Protein AF-A0A397GEI9-F1 (afdb_monomer)

Radius of gyration: 19.61 Å; Cα contacts (8 Å, |Δi|>4): 258; chains: 1; bounding box: 42×66×42 Å

pLDDT: mean 71.8, std 22.44, range [33.19, 98.5]

Mean predicted aligned error: 13.14 Å

Foldseek 3Di:
DDDDDDDDDPPDPDDPFDWDWPDKDAPDDDDPVVVVVVVVVPDFPKDKDKDDPDDQDQPQAADFDFPIWIWIDTNVPDPPDDIDIKTFQARRFQWRRHHPVDQFGDGGPFCDGPRQAAHDDDGIDDRHDPDGGDDDNIDTDGDGDDDPDPDD

Organism: NCBI:txid1348612

Structure (mmCIF, N/CA/C/O backbone):
data_AF-A0A397GEI9-F1
#
_entry.id   AF-A0A397GEI9-F1
#
loop_
_atom_site.group_PDB
_atom_site.id
_atom_site.type_symbol
_atom_site.label_atom_id
_atom_site.label_alt_id
_atom_site.label_comp_id
_atom_site.label_asym_id
_atom_site.label_entity_id
_atom_site.label_seq_id
_atom_site.pdbx_PDB_ins_code
_atom_site.Cartn_x
_atom_site.Cartn_y
_atom_site.Cartn_z
_atom_site.occupancy
_atom_site.B_iso_or_equiv
_atom_site.auth_seq_id
_atom_site.auth_comp_id
_atom_site.auth_asym_id
_atom_site.auth_atom_id
_atom_site.pdbx_PDB_model_num
ATOM 1 N N . MET A 1 1 ? -28.815 -48.629 19.921 1.00 39.56 1 MET A N 1
ATOM 2 C CA 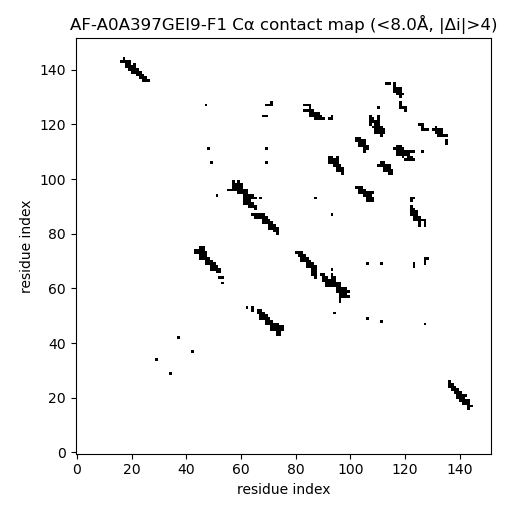. MET A 1 1 ? -27.560 -48.384 19.179 1.00 39.56 1 MET A CA 1
ATOM 3 C C . MET A 1 1 ? -27.541 -46.918 18.806 1.00 39.56 1 MET A C 1
ATOM 5 O O . MET A 1 1 ? -28.383 -46.465 18.041 1.00 39.56 1 MET A O 1
ATOM 9 N N . GLU A 1 2 ? -26.681 -46.178 19.483 1.00 35.25 2 GLU A N 1
ATOM 10 C CA . GLU A 1 2 ? -26.599 -44.721 19.496 1.00 35.25 2 GLU A CA 1
ATOM 11 C C . GLU A 1 2 ? -25.819 -44.255 18.258 1.00 35.25 2 GLU A C 1
ATOM 13 O O . GLU A 1 2 ? -24.716 -44.735 18.003 1.00 35.25 2 GLU A O 1
ATOM 18 N N . LYS A 1 3 ? -26.411 -43.387 17.427 1.00 42.38 3 LYS A N 1
ATOM 19 C CA . LYS A 1 3 ? -25.718 -42.813 16.264 1.00 42.38 3 LYS A CA 1
ATOM 20 C C . LYS A 1 3 ? -24.886 -41.629 16.738 1.00 42.38 3 LYS A C 1
ATOM 22 O O . LYS A 1 3 ? -25.406 -40.530 16.920 1.00 42.38 3 LYS A O 1
ATOM 27 N N . THR A 1 4 ? -23.596 -41.855 16.941 1.00 39.22 4 THR A N 1
ATOM 28 C CA . THR A 1 4 ? -22.658 -40.803 17.331 1.00 39.22 4 THR A CA 1
ATOM 29 C C . THR A 1 4 ? -22.426 -39.841 16.166 1.00 39.22 4 THR A C 1
ATOM 31 O O . THR A 1 4 ? -22.006 -40.224 15.076 1.00 39.22 4 THR A O 1
ATOM 34 N N . ARG A 1 5 ? -22.723 -38.567 16.418 1.00 42.38 5 ARG A N 1
ATOM 35 C CA . ARG A 1 5 ? -22.488 -37.403 15.559 1.00 42.38 5 ARG A CA 1
ATOM 36 C C . ARG A 1 5 ? -20.979 -37.199 15.360 1.00 42.38 5 ARG A C 1
ATOM 38 O O . ARG A 1 5 ? -20.286 -36.853 16.313 1.00 42.38 5 ARG A O 1
ATOM 45 N N . GLN A 1 6 ? -20.475 -37.372 14.138 1.00 37.25 6 GLN A N 1
ATOM 46 C CA . GLN A 1 6 ? -19.114 -36.960 13.775 1.00 37.25 6 GLN A CA 1
ATOM 47 C C . GLN A 1 6 ? -19.034 -35.425 13.785 1.00 37.25 6 GLN A C 1
ATOM 49 O O . GLN A 1 6 ? -19.731 -34.751 13.028 1.00 37.25 6 GLN A O 1
ATOM 54 N N . LYS A 1 7 ? -18.209 -34.867 14.675 1.00 40.84 7 LYS A N 1
ATOM 55 C CA . LYS A 1 7 ? -17.761 -33.471 14.607 1.00 40.84 7 LYS A CA 1
ATOM 56 C C . LYS A 1 7 ? -16.565 -33.423 13.658 1.00 40.84 7 LYS A C 1
ATOM 58 O O . LYS A 1 7 ? -15.561 -34.071 13.925 1.00 40.84 7 LYS A O 1
ATOM 63 N N . SER A 1 8 ? -16.677 -32.675 12.565 1.00 39.88 8 SER A N 1
ATOM 64 C CA . SER A 1 8 ? -15.537 -32.345 11.712 1.00 39.88 8 SER A CA 1
ATOM 65 C C . SER A 1 8 ? -14.710 -31.253 12.389 1.00 39.88 8 SER A C 1
ATOM 67 O O . SER A 1 8 ? -15.156 -30.111 12.522 1.00 39.88 8 SER A O 1
ATOM 69 N N . GLU A 1 9 ? -13.516 -31.608 12.844 1.00 45.03 9 GLU A N 1
ATOM 70 C CA . GLU A 1 9 ? -12.514 -30.658 13.313 1.00 45.03 9 GLU A CA 1
ATOM 71 C C . GLU A 1 9 ? -11.897 -29.967 12.091 1.00 45.03 9 GLU A C 1
ATOM 73 O O . GLU A 1 9 ? -11.190 -30.584 11.295 1.00 45.03 9 GLU A O 1
ATOM 78 N N . HIS A 1 10 ? -12.196 -28.681 11.903 1.00 46.25 10 HIS A N 1
ATOM 79 C CA . HIS A 1 10 ? -11.466 -27.852 10.950 1.00 46.25 10 HIS A CA 1
ATOM 80 C C . HIS A 1 10 ? -10.080 -27.578 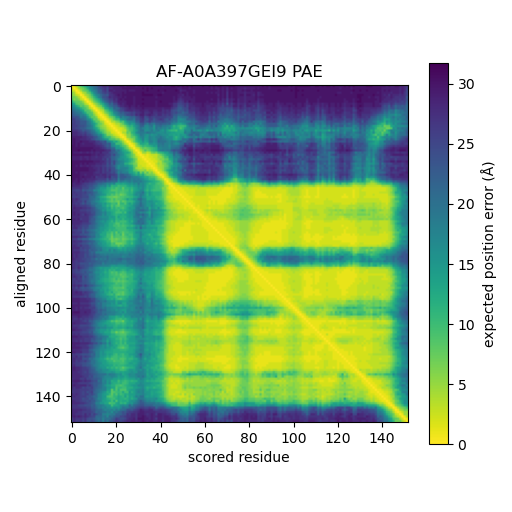11.536 1.00 46.25 10 HIS A C 1
ATOM 82 O O . HIS A 1 10 ? -9.929 -26.736 12.421 1.00 46.25 10 HIS A O 1
ATOM 88 N N . ALA A 1 11 ? -9.070 -28.309 11.065 1.00 38.44 11 ALA A N 1
ATOM 89 C CA . ALA A 1 11 ? -7.681 -28.026 11.388 1.00 38.44 11 ALA A CA 1
ATOM 90 C C . ALA A 1 11 ? -7.327 -26.621 10.873 1.00 38.44 11 ALA A C 1
ATOM 92 O O . ALA A 1 11 ? -7.246 -26.386 9.667 1.00 38.44 11 ALA A O 1
ATOM 93 N N . ALA A 1 12 ? -7.144 -25.672 11.791 1.00 39.25 12 ALA A N 1
ATOM 94 C CA . ALA A 1 12 ? -6.546 -24.389 11.468 1.00 39.25 12 ALA A CA 1
ATOM 95 C C . ALA A 1 12 ? -5.105 -24.650 11.009 1.00 39.25 12 ALA A C 1
ATOM 97 O O . ALA A 1 12 ? -4.257 -25.071 11.796 1.00 39.25 12 ALA A O 1
ATOM 98 N N . LEU A 1 13 ? -4.841 -24.437 9.720 1.00 33.22 13 LEU A N 1
ATOM 99 C CA . LEU A 1 13 ? -3.498 -24.446 9.148 1.00 33.22 13 LEU A CA 1
ATOM 100 C C . LEU A 1 13 ? -2.708 -23.270 9.736 1.00 33.22 13 LEU A C 1
ATOM 102 O O . LEU A 1 13 ? -2.735 -22.153 9.222 1.00 33.22 13 LEU A O 1
ATOM 106 N N . VAL A 1 14 ? -2.027 -23.518 10.853 1.00 34.34 14 VAL A N 1
ATOM 107 C CA . VAL A 1 14 ? -1.083 -22.573 11.449 1.00 34.34 14 VAL A CA 1
ATOM 108 C C . VAL A 1 14 ? 0.244 -22.732 10.718 1.00 34.34 14 VAL A C 1
ATOM 110 O O . VAL A 1 14 ? 1.072 -23.570 11.066 1.00 34.34 14 VAL A O 1
ATOM 113 N N . PHE A 1 15 ? 0.444 -21.935 9.670 1.00 40.12 15 PHE A N 1
ATOM 114 C CA . PHE A 1 15 ? 1.767 -21.780 9.077 1.00 40.12 15 PHE A CA 1
ATOM 115 C C . PHE A 1 15 ? 2.645 -20.964 10.037 1.00 40.12 15 PHE A C 1
ATOM 117 O O . PHE A 1 15 ? 2.221 -19.883 10.458 1.00 40.12 15 PHE A O 1
ATOM 124 N N . PRO A 1 16 ? 3.861 -21.424 10.385 1.00 33.19 16 PRO A N 1
ATOM 125 C CA . PRO A 1 16 ? 4.810 -20.611 11.131 1.00 33.19 16 PRO A CA 1
ATOM 126 C C . PRO A 1 16 ? 5.308 -19.486 10.218 1.00 33.19 16 PRO A C 1
ATOM 128 O O . PRO A 1 16 ? 6.287 -19.622 9.490 1.00 33.19 16 PRO A O 1
ATOM 131 N N . ILE A 1 17 ? 4.583 -18.369 10.213 1.00 40.88 17 ILE A N 1
ATOM 132 C CA . ILE A 1 17 ? 5.009 -17.144 9.546 1.00 40.88 17 ILE A CA 1
ATOM 133 C C . ILE A 1 17 ? 6.077 -16.506 10.433 1.00 40.88 17 ILE A C 1
ATOM 135 O O . ILE A 1 17 ? 5.777 -15.951 11.492 1.00 40.88 17 ILE A O 1
ATOM 139 N N . GLU A 1 18 ? 7.335 -16.580 10.007 1.00 34.91 18 GLU A N 1
ATOM 140 C CA . GLU A 1 18 ? 8.413 -15.865 10.679 1.00 34.91 18 GLU A CA 1
ATOM 141 C C . GLU A 1 18 ? 8.346 -14.376 10.317 1.00 34.91 18 GLU A C 1
ATOM 143 O O . GLU A 1 18 ? 8.613 -13.947 9.192 1.00 34.91 18 GLU A O 1
ATOM 148 N N . PHE A 1 19 ? 7.955 -13.559 11.290 1.00 39.75 19 PHE A N 1
ATOM 149 C CA . PHE A 1 19 ? 7.862 -12.116 11.132 1.00 39.75 19 PHE A CA 1
ATOM 150 C C . PHE A 1 19 ? 9.207 -11.452 11.439 1.00 39.75 19 PHE A C 1
ATOM 152 O O . PHE A 1 19 ? 9.491 -11.124 12.592 1.00 39.75 19 PHE A O 1
ATOM 159 N N . LYS A 1 20 ? 10.016 -11.160 10.416 1.00 36.81 20 LYS A N 1
ATOM 160 C CA . LYS A 1 20 ? 11.197 -10.304 10.601 1.00 36.81 20 LYS A CA 1
ATOM 161 C C . LYS A 1 20 ? 10.772 -8.837 10.690 1.00 36.81 20 LYS A C 1
ATOM 163 O O . LYS A 1 20 ? 10.338 -8.257 9.698 1.00 36.81 20 LYS A O 1
ATOM 168 N N . LEU A 1 21 ? 10.903 -8.238 11.876 1.00 39.53 21 LEU A N 1
ATOM 169 C CA . LEU A 1 21 ? 10.750 -6.795 12.079 1.00 39.53 21 LEU A CA 1
ATOM 170 C C . LEU A 1 21 ? 11.904 -6.069 11.375 1.00 39.53 21 LEU A C 1
ATOM 172 O O . LEU A 1 21 ? 13.055 -6.236 11.766 1.00 39.53 21 LEU A O 1
ATOM 176 N N . ILE A 1 22 ? 11.599 -5.276 10.347 1.00 39.56 22 ILE A N 1
ATOM 177 C CA . ILE A 1 22 ? 12.625 -4.522 9.602 1.00 39.56 22 ILE A CA 1
ATOM 178 C C . ILE A 1 22 ? 12.841 -3.120 10.194 1.00 39.56 22 ILE A C 1
ATOM 180 O O . ILE A 1 22 ? 13.954 -2.604 10.152 1.00 39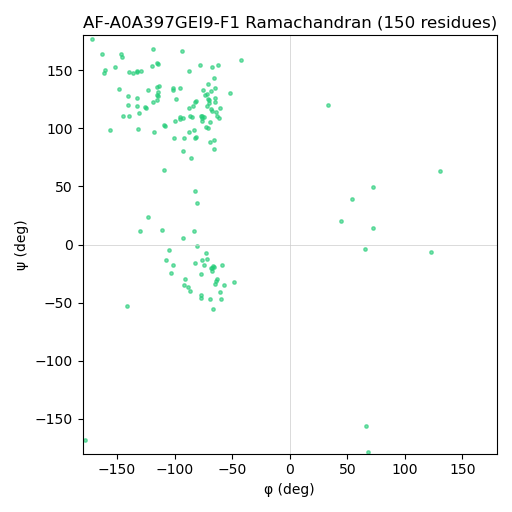.56 22 ILE A O 1
ATOM 184 N N . SER A 1 23 ? 11.815 -2.512 10.795 1.00 37.94 23 SER A N 1
ATOM 185 C CA . SER A 1 23 ? 11.923 -1.212 11.465 1.00 37.94 23 SER A CA 1
ATOM 186 C C . SER A 1 23 ? 10.771 -0.983 12.447 1.00 37.94 23 SER A C 1
ATOM 188 O O . SER A 1 23 ? 9.669 -1.501 12.259 1.00 37.94 23 SER A O 1
ATOM 190 N N . ARG A 1 24 ? 11.040 -0.206 13.505 1.00 43.88 24 ARG A N 1
ATOM 191 C CA . ARG A 1 24 ? 10.051 0.352 14.436 1.00 43.88 24 ARG A CA 1
ATOM 192 C C . ARG A 1 24 ? 10.355 1.840 14.574 1.00 43.88 24 ARG A C 1
ATOM 194 O O . ARG A 1 24 ? 11.405 2.190 15.095 1.00 43.88 24 ARG A O 1
ATOM 201 N N . GLY A 1 25 ? 9.464 2.705 14.103 1.00 45.56 25 GLY A N 1
ATOM 202 C CA . GLY A 1 25 ? 9.559 4.138 14.381 1.00 45.56 25 GLY A CA 1
ATOM 203 C C . GLY A 1 25 ? 8.688 4.492 15.580 1.00 45.56 25 GLY A C 1
ATOM 204 O O . GLY A 1 25 ? 7.471 4.472 15.427 1.00 45.56 25 GLY A O 1
ATOM 205 N N . SER A 1 26 ? 9.273 4.806 16.742 1.00 51.38 26 SER A N 1
ATOM 206 C CA . SER A 1 26 ? 8.616 5.682 17.723 1.00 51.38 26 SER A CA 1
ATOM 207 C C . SER A 1 26 ? 9.140 7.095 17.477 1.00 51.38 26 SER A C 1
ATOM 209 O O . SER A 1 26 ? 10.318 7.389 17.666 1.00 51.38 26 SER A O 1
ATOM 211 N N . ARG A 1 27 ? 8.286 7.978 16.952 1.00 46.88 27 ARG A N 1
ATOM 212 C CA . ARG A 1 27 ? 8.576 9.418 16.904 1.00 46.88 27 ARG A CA 1
ATOM 213 C C . ARG A 1 27 ? 8.139 10.006 18.239 1.00 46.88 27 ARG A C 1
ATOM 215 O O . ARG A 1 27 ? 7.068 10.601 18.329 1.00 46.88 27 ARG A O 1
ATOM 222 N N . ASP A 1 28 ? 8.910 9.768 19.290 1.00 40.12 28 ASP A N 1
ATOM 223 C CA . ASP A 1 28 ? 8.582 10.320 20.598 1.00 40.12 28 ASP A CA 1
ATOM 224 C C . ASP A 1 28 ? 8.677 11.848 20.600 1.00 40.12 28 ASP A C 1
ATOM 226 O O . ASP A 1 28 ? 9.566 12.447 19.993 1.00 40.12 28 ASP A O 1
ATOM 230 N N . GLY A 1 29 ? 7.755 12.464 21.341 1.00 50.81 29 GLY A N 1
ATOM 231 C CA . GLY A 1 29 ? 7.941 13.806 21.878 1.00 50.81 29 GLY A CA 1
ATOM 232 C C . GLY A 1 29 ? 6.787 14.765 21.638 1.00 50.81 29 GLY A C 1
ATOM 233 O O . GLY A 1 29 ? 7.001 15.786 20.995 1.00 50.81 29 GLY A O 1
ATOM 234 N N . LYS A 1 30 ? 5.584 14.504 22.172 1.00 48.31 30 LYS A N 1
ATOM 235 C CA . LYS A 1 30 ? 4.560 15.552 22.352 1.00 48.31 30 LYS A CA 1
ATOM 236 C C . LYS A 1 30 ? 3.850 15.337 23.691 1.00 48.31 30 LYS A C 1
ATOM 238 O O . LYS A 1 30 ? 3.327 14.263 23.953 1.00 48.31 30 LYS A O 1
ATOM 243 N N . THR A 1 31 ? 3.946 16.351 24.548 1.00 55.94 31 THR A N 1
ATOM 244 C CA . THR A 1 31 ? 3.507 16.428 25.952 1.00 55.94 31 THR A CA 1
ATOM 245 C C . THR A 1 31 ? 2.128 15.818 26.227 1.00 55.94 31 THR A C 1
ATOM 247 O O . THR A 1 31 ? 1.279 15.742 25.343 1.00 55.94 31 THR A O 1
ATOM 250 N N . GLN A 1 32 ? 1.865 15.462 27.492 1.00 48.88 32 GLN A N 1
ATOM 251 C CA . GLN A 1 32 ? 0.574 14.932 27.967 1.00 48.88 32 GLN A CA 1
ATOM 252 C C . GLN A 1 32 ? -0.632 15.776 27.504 1.00 48.88 32 GLN A C 1
ATOM 254 O O . GLN A 1 32 ? -1.694 15.228 27.219 1.00 48.88 32 GLN A O 1
ATOM 259 N N . GLN A 1 33 ? -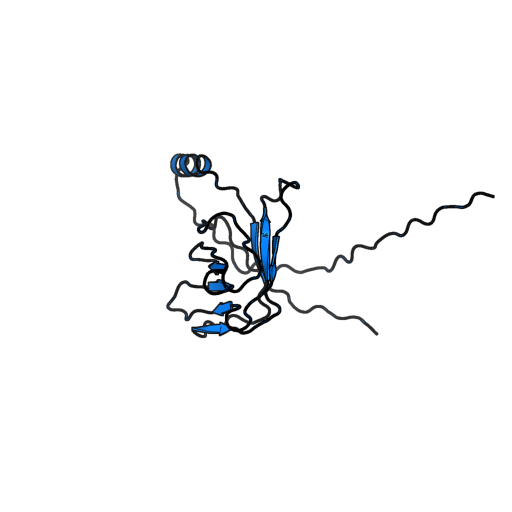0.446 17.093 27.353 1.00 47.72 33 GLN A N 1
ATOM 260 C CA . GLN A 1 33 ? -1.444 18.013 26.807 1.00 47.72 33 GLN A CA 1
ATOM 261 C C . GLN A 1 33 ? -1.697 17.792 25.305 1.00 47.72 33 GLN A C 1
ATOM 263 O O . GLN A 1 33 ? -2.835 17.629 24.892 1.00 47.72 33 GLN A O 1
ATOM 268 N N . ALA A 1 34 ? -0.646 17.666 24.491 1.00 50.88 34 ALA A N 1
ATOM 269 C CA . ALA A 1 34 ? -0.768 17.384 23.059 1.00 50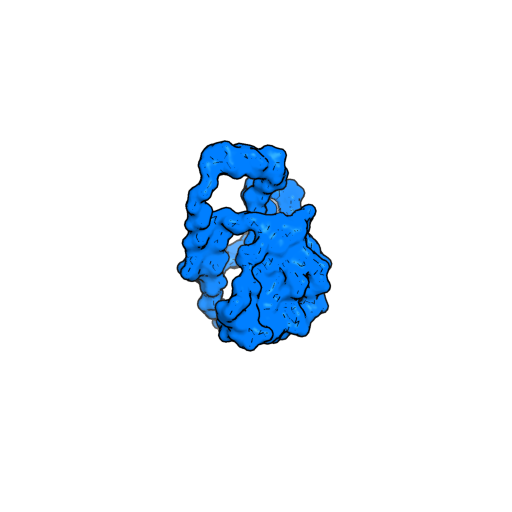.88 34 ALA A CA 1
ATOM 270 C C . ALA A 1 34 ? -1.291 15.967 22.754 1.00 50.88 34 ALA A C 1
ATOM 272 O O . ALA A 1 34 ? -1.759 15.715 21.640 1.00 50.88 34 ALA A O 1
ATOM 273 N N . PHE A 1 35 ? -1.177 15.046 23.716 1.00 47.78 35 PHE A N 1
ATOM 274 C CA . PHE A 1 35 ? -1.804 13.726 23.681 1.00 47.78 35 PHE A CA 1
ATOM 275 C C . PHE A 1 35 ? -3.301 13.816 24.025 1.00 47.78 35 PHE A C 1
ATOM 277 O O . PHE A 1 35 ? -4.122 13.297 23.273 1.00 47.78 35 PHE A O 1
ATOM 284 N N . LYS A 1 36 ? -3.675 14.555 25.084 1.00 48.78 36 LYS A N 1
ATOM 285 C CA . LYS A 1 36 ? -5.082 14.823 25.447 1.00 48.78 36 LYS A CA 1
ATOM 286 C C . LYS A 1 36 ? -5.854 15.550 24.341 1.00 48.78 36 LYS A C 1
ATOM 288 O O . LYS A 1 36 ? -6.901 15.066 23.930 1.00 48.78 36 LYS A O 1
ATOM 293 N N . ASP A 1 37 ? -5.284 16.609 23.770 1.00 47.34 37 ASP A N 1
ATOM 294 C CA . ASP A 1 37 ? -5.938 17.403 22.718 1.00 47.34 37 ASP A CA 1
ATOM 295 C C . ASP A 1 37 ? -6.130 16.615 21.398 1.00 47.34 37 ASP A C 1
ATOM 297 O O . ASP A 1 37 ? -6.934 16.998 20.545 1.00 47.34 37 ASP A O 1
ATOM 301 N N . ARG A 1 38 ? -5.395 15.504 21.203 1.00 47.47 38 ARG A N 1
ATOM 302 C CA . ARG A 1 38 ? -5.596 14.561 20.083 1.00 47.47 38 ARG A CA 1
ATOM 303 C C . ARG A 1 38 ? -6.615 13.476 20.395 1.00 47.47 38 ARG A C 1
ATOM 305 O O . ARG A 1 38 ? -7.361 13.102 19.497 1.00 47.47 38 ARG A O 1
ATOM 312 N N . CYS A 1 39 ? -6.659 12.992 21.635 1.00 41.94 39 CYS A N 1
ATOM 313 C CA . CYS A 1 39 ? -7.671 12.034 22.079 1.00 41.94 39 CYS A CA 1
ATOM 314 C C . CYS A 1 39 ? -9.086 12.633 22.039 1.00 41.94 39 CYS A C 1
ATOM 316 O O . CYS A 1 39 ? -10.028 11.920 21.704 1.00 41.94 39 CYS A O 1
ATOM 318 N N . ASP A 1 40 ? -9.226 13.943 22.264 1.00 38.81 40 ASP A N 1
ATOM 319 C CA . ASP A 1 40 ? -10.512 14.649 22.144 1.00 38.81 40 ASP A CA 1
ATOM 320 C C . ASP A 1 40 ? -10.985 14.806 20.681 1.00 38.81 40 ASP A C 1
ATOM 322 O O . ASP A 1 40 ? -12.151 15.107 20.423 1.00 38.81 40 ASP A O 1
ATOM 326 N N . LYS A 1 41 ? -10.112 14.539 19.697 1.00 42.75 41 LYS A N 1
ATOM 327 C CA . LYS A 1 41 ? -10.443 14.509 18.264 1.00 42.75 41 LYS A CA 1
ATOM 328 C C . LYS A 1 41 ? -10.419 13.087 17.702 1.00 42.75 41 LYS A C 1
ATOM 330 O O . LYS A 1 41 ? -9.608 12.804 16.834 1.00 42.75 41 LYS A O 1
ATOM 335 N N . GLN A 1 42 ? -11.306 12.209 18.181 1.00 44.97 42 GLN A N 1
ATOM 336 C CA . GLN A 1 42 ? -11.794 10.984 17.497 1.00 44.97 42 GLN A CA 1
ATOM 337 C C . GLN A 1 42 ? -10.759 10.069 16.793 1.00 44.97 42 GLN A C 1
ATOM 339 O O . GLN A 1 42 ? -11.115 9.270 15.929 1.00 44.97 42 GLN A O 1
ATOM 344 N N . GLY A 1 43 ? -9.476 10.142 17.141 1.00 51.97 43 GLY A N 1
ATOM 345 C CA . GLY A 1 43 ? -8.440 9.319 16.536 1.00 51.97 43 GLY A CA 1
ATOM 346 C C . GLY A 1 43 ? -8.432 7.944 17.184 1.00 51.97 43 GLY A C 1
ATOM 347 O O . GLY A 1 43 ? -7.772 7.750 18.200 1.00 51.97 43 GLY A O 1
ATOM 348 N N . THR A 1 44 ? -9.165 6.984 16.627 1.00 62.34 44 THR A N 1
ATOM 349 C CA . THR A 1 44 ? -9.055 5.583 17.046 1.00 62.34 44 THR A CA 1
ATOM 350 C C . THR A 1 44 ? -7.697 5.026 16.625 1.00 62.34 44 THR A C 1
ATOM 352 O O . THR A 1 44 ? -7.303 5.177 15.469 1.00 62.34 44 THR A O 1
ATOM 355 N N . GLU A 1 45 ? -6.989 4.361 17.540 1.00 73.00 45 GLU A N 1
ATOM 356 C CA . GLU A 1 45 ? -5.737 3.641 17.259 1.00 73.00 45 GLU A CA 1
ATOM 357 C C . GLU A 1 45 ? -6.010 2.448 16.327 1.00 73.00 45 GLU A C 1
ATOM 359 O O . GLU A 1 45 ? -6.210 1.324 16.778 1.00 73.00 45 GLU A O 1
ATOM 364 N N . GLN A 1 46 ? -6.089 2.709 15.024 1.00 79.19 46 GLN A N 1
ATOM 365 C CA . GLN A 1 46 ? -6.483 1.741 14.007 1.00 79.19 46 GLN A CA 1
ATOM 366 C C . GLN A 1 46 ? -5.260 1.075 13.374 1.00 79.19 46 GLN A C 1
ATOM 368 O O . GLN A 1 46 ? -4.297 1.741 12.989 1.00 79.19 46 GLN A O 1
ATOM 373 N N . LEU A 1 47 ? -5.310 -0.248 13.227 1.00 86.19 47 LEU A N 1
ATOM 374 C CA . LEU A 1 47 ? -4.300 -0.998 12.493 1.00 86.19 47 LEU A CA 1
ATOM 375 C C . LEU A 1 47 ? -4.641 -0.992 11.002 1.00 86.19 47 LEU A C 1
ATOM 377 O O . LEU A 1 47 ? -5.582 -1.657 10.568 1.00 86.19 47 LEU A O 1
ATOM 381 N N . ILE A 1 48 ? -3.840 -0.266 10.230 1.00 89.81 48 ILE A N 1
ATOM 382 C CA . ILE A 1 48 ? -3.912 -0.207 8.768 1.00 89.81 48 ILE A CA 1
ATOM 383 C C . ILE A 1 48 ? -2.605 -0.692 8.149 1.00 89.81 48 ILE A C 1
ATOM 385 O O . ILE A 1 48 ? -1.538 -0.595 8.761 1.00 89.81 48 ILE A O 1
ATOM 389 N N . GLY A 1 49 ? -2.671 -1.205 6.927 1.00 91.69 49 GLY A N 1
ATOM 390 C CA . GLY A 1 49 ? -1.478 -1.646 6.217 1.00 91.69 49 GLY A CA 1
ATOM 391 C C . GLY A 1 49 ? -1.766 -2.143 4.812 1.00 91.69 49 GLY A C 1
ATOM 392 O O . GLY A 1 49 ? -2.862 -1.974 4.284 1.00 91.69 49 GLY A O 1
ATOM 393 N N . GLY A 1 50 ? -0.764 -2.777 4.213 1.00 93.38 50 GLY A N 1
ATOM 394 C CA . GLY A 1 50 ? -0.902 -3.405 2.910 1.00 93.38 50 GLY A CA 1
ATOM 395 C C . GLY A 1 50 ? 0.209 -4.401 2.617 1.00 93.38 50 GLY A C 1
ATOM 396 O O . GLY A 1 50 ? 1.249 -4.425 3.279 1.00 93.38 50 GLY A O 1
ATOM 397 N N . TYR A 1 51 ? -0.034 -5.235 1.616 1.00 94.56 51 TYR A N 1
ATOM 398 C CA . TYR A 1 51 ? 0.889 -6.238 1.110 1.00 94.56 51 TYR A CA 1
ATOM 399 C C . TYR A 1 51 ? 1.286 -5.897 -0.321 1.00 94.56 51 TYR A C 1
ATOM 401 O O . TYR A 1 51 ? 0.425 -5.696 -1.174 1.00 94.56 51 TYR A O 1
ATOM 409 N N . ASN A 1 52 ? 2.588 -5.874 -0.595 1.00 92.56 52 ASN A N 1
ATOM 410 C CA . ASN A 1 52 ? 3.133 -5.741 -1.941 1.00 92.56 52 ASN A CA 1
ATOM 411 C C . ASN A 1 52 ? 3.970 -6.993 -2.272 1.00 92.56 52 ASN A C 1
ATOM 413 O O . ASN A 1 52 ? 4.931 -7.262 -1.546 1.00 92.56 52 ASN A O 1
ATOM 417 N N . PRO A 1 53 ? 3.659 -7.742 -3.348 1.00 92.88 53 PRO A N 1
ATOM 418 C CA . PRO A 1 53 ? 4.474 -8.880 -3.785 1.00 92.88 53 PRO A CA 1
ATOM 419 C C . PRO A 1 53 ? 5.781 -8.460 -4.478 1.00 92.88 53 PRO A C 1
ATOM 421 O O . PRO A 1 53 ? 6.684 -9.280 -4.644 1.00 92.88 53 PRO A O 1
ATOM 424 N N . LYS A 1 54 ? 5.891 -7.205 -4.929 1.00 90.69 54 LYS A N 1
ATOM 425 C CA . LYS A 1 54 ? 7.072 -6.685 -5.622 1.00 90.69 54 LYS A CA 1
ATOM 426 C C . LYS A 1 54 ? 8.098 -6.153 -4.623 1.00 90.69 54 LYS A C 1
ATOM 428 O O . LYS A 1 54 ? 7.764 -5.648 -3.553 1.00 90.69 54 LYS A O 1
ATOM 433 N N . GLN A 1 55 ? 9.370 -6.242 -4.997 1.00 88.94 55 GLN A N 1
ATOM 434 C CA . GLN A 1 55 ? 10.437 -5.578 -4.261 1.00 88.94 55 GLN A CA 1
ATOM 435 C C . GLN A 1 55 ? 10.383 -4.072 -4.530 1.00 88.94 55 GLN A C 1
ATOM 437 O O . GLN A 1 55 ? 10.397 -3.653 -5.683 1.00 88.94 55 GLN A O 1
ATOM 442 N N . TRP A 1 56 ? 10.374 -3.281 -3.461 1.00 86.88 56 TRP A N 1
ATOM 443 C CA . TRP A 1 56 ? 10.600 -1.839 -3.518 1.00 86.88 56 TRP A CA 1
ATOM 444 C C . TRP A 1 56 ? 12.071 -1.588 -3.849 1.00 86.88 56 TRP A C 1
ATOM 446 O O . TRP A 1 56 ? 12.951 -2.129 -3.168 1.00 86.88 56 TRP A O 1
ATOM 456 N N . ASN A 1 57 ? 12.344 -0.824 -4.904 1.00 86.19 57 ASN A N 1
ATOM 457 C CA . ASN A 1 57 ? 13.706 -0.517 -5.345 1.00 86.19 57 ASN A CA 1
ATOM 458 C C . ASN A 1 57 ? 13.930 0.985 -5.578 1.00 86.19 57 ASN A C 1
ATOM 460 O O . ASN A 1 57 ? 14.969 1.357 -6.121 1.00 86.19 57 ASN A O 1
ATOM 464 N N . SER A 1 58 ? 12.989 1.827 -5.136 1.00 87.06 58 SER A N 1
ATOM 465 C CA . SER A 1 58 ? 13.038 3.281 -5.271 1.00 87.06 58 SER A CA 1
ATOM 466 C C . SER A 1 58 ? 13.244 3.731 -6.718 1.00 87.06 58 SER A C 1
ATOM 468 O O . SER A 1 58 ? 13.987 4.674 -6.996 1.00 87.06 58 SER A O 1
ATOM 470 N N . SER A 1 59 ? 12.592 3.039 -7.652 1.00 88.25 59 SER A N 1
ATOM 471 C CA . SER A 1 59 ? 12.693 3.302 -9.091 1.00 88.25 59 SER A CA 1
ATOM 472 C C . SER A 1 59 ? 12.127 4.659 -9.514 1.00 88.25 59 SER A C 1
ATOM 474 O O . SER A 1 59 ? 12.429 5.139 -10.607 1.00 88.25 59 SER A O 1
ATOM 476 N N . GLY A 1 60 ? 11.283 5.281 -8.686 1.00 88.81 60 GLY A N 1
ATOM 477 C CA . GLY A 1 60 ? 10.502 6.453 -9.075 1.00 88.81 60 GLY A CA 1
ATOM 478 C C . GLY A 1 60 ? 9.363 6.121 -10.037 1.00 88.81 60 GLY A C 1
ATOM 479 O O . GLY A 1 60 ? 8.823 7.034 -10.658 1.00 88.81 60 GLY A O 1
ATOM 480 N N . GLN A 1 61 ? 9.018 4.840 -10.186 1.00 90.69 61 GLN A N 1
ATOM 481 C CA . GLN A 1 61 ? 7.994 4.348 -11.103 1.00 90.69 61 GLN A CA 1
ATOM 482 C C . GLN A 1 61 ? 6.857 3.655 -10.346 1.00 90.69 61 GLN A C 1
ATOM 484 O O . GLN A 1 61 ? 6.947 3.349 -9.155 1.00 90.69 61 GLN A O 1
ATOM 489 N N . TRP A 1 62 ? 5.770 3.386 -11.064 1.00 94.19 62 TRP A N 1
ATOM 490 C CA . TRP A 1 62 ? 4.716 2.508 -10.576 1.00 94.19 62 TRP A CA 1
ATOM 491 C C . TRP A 1 62 ? 5.165 1.049 -10.649 1.00 94.19 62 TRP A C 1
ATOM 493 O O . TRP A 1 62 ? 5.671 0.604 -11.681 1.00 94.19 62 TRP A O 1
ATOM 503 N N . LEU A 1 63 ? 4.953 0.280 -9.576 1.00 95.31 63 LEU A N 1
ATOM 504 C CA . LEU A 1 63 ? 5.126 -1.173 -9.636 1.00 95.31 63 LEU A CA 1
ATOM 505 C C . LEU A 1 63 ? 3.783 -1.819 -9.969 1.00 95.31 63 LEU A C 1
ATOM 507 O O . LEU A 1 63 ? 2.878 -1.870 -9.133 1.00 95.31 63 LEU A O 1
ATOM 511 N N . VAL A 1 64 ? 3.681 -2.337 -11.193 1.00 97.12 64 VAL A N 1
ATOM 512 C CA . VAL A 1 64 ? 2.468 -2.986 -11.698 1.00 97.12 64 VAL A CA 1
ATOM 513 C C . VAL A 1 64 ? 2.249 -4.327 -11.000 1.00 97.12 64 VAL A C 1
ATOM 515 O O . VAL A 1 64 ? 3.121 -5.207 -11.007 1.00 9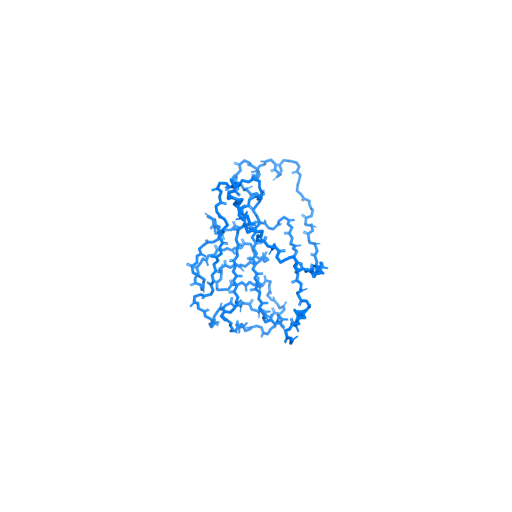7.12 64 VAL A O 1
ATOM 518 N N . THR A 1 65 ? 1.076 -4.502 -10.391 1.00 97.19 65 THR A N 1
ATOM 519 C CA . THR A 1 65 ? 0.687 -5.762 -9.746 1.00 97.19 65 THR A CA 1
ATOM 520 C C . THR A 1 65 ? -0.822 -5.854 -9.528 1.00 97.19 65 THR A C 1
ATOM 522 O O . THR A 1 65 ? -1.479 -4.850 -9.280 1.00 97.19 65 THR A O 1
ATOM 525 N N . LYS A 1 66 ? -1.372 -7.072 -9.589 1.00 97.81 66 LYS A N 1
ATOM 526 C CA . LYS A 1 66 ? -2.764 -7.382 -9.209 1.00 97.81 66 LYS A CA 1
ATOM 527 C C . LYS A 1 66 ? -2.872 -8.015 -7.823 1.00 97.81 66 LYS A C 1
ATOM 529 O O . LYS A 1 66 ? -3.942 -8.004 -7.227 1.00 97.81 66 LYS A O 1
ATOM 534 N N . ASP A 1 67 ? -1.763 -8.536 -7.301 1.00 96.94 67 ASP A N 1
ATOM 535 C CA . ASP A 1 67 ? -1.761 -9.343 -6.075 1.00 96.94 67 ASP A CA 1
ATOM 536 C C . ASP A 1 67 ? -1.496 -8.504 -4.817 1.00 96.94 67 ASP A C 1
ATOM 538 O O . ASP A 1 67 ? -1.337 -9.041 -3.721 1.00 96.94 67 ASP A O 1
ATOM 542 N N . SER A 1 68 ? -1.425 -7.177 -4.963 1.00 96.88 68 SER A N 1
ATOM 543 C CA . SER A 1 68 ? -1.376 -6.272 -3.820 1.00 96.88 68 SER A CA 1
ATOM 544 C C . SER A 1 68 ? -2.764 -6.087 -3.204 1.00 96.88 68 SER A C 1
ATOM 546 O O . SER A 1 68 ? -3.797 -6.247 -3.856 1.00 96.88 68 SER A O 1
ATOM 548 N N . PHE A 1 69 ? -2.789 -5.757 -1.920 1.00 97.25 69 PHE A N 1
ATOM 549 C CA . PHE A 1 69 ? -3.997 -5.360 -1.213 1.00 97.25 69 PHE A CA 1
ATOM 550 C C . PHE A 1 69 ? -3.636 -4.430 -0.061 1.00 97.25 69 PHE A C 1
ATOM 552 O O . PHE A 1 69 ? -2.547 -4.529 0.511 1.00 97.25 69 PHE A O 1
ATOM 559 N N . ILE A 1 70 ? -4.580 -3.575 0.312 1.00 97.06 70 ILE A N 1
ATOM 560 C CA . ILE A 1 70 ? -4.530 -2.776 1.535 1.00 97.06 70 ILE A CA 1
ATOM 561 C C . ILE A 1 70 ? -5.646 -3.217 2.477 1.00 97.06 70 ILE A C 1
ATOM 563 O O . ILE A 1 70 ? -6.651 -3.796 2.053 1.00 97.06 70 ILE A O 1
ATOM 567 N N . PHE A 1 71 ? -5.456 -2.994 3.770 1.00 94.12 71 PHE A N 1
ATOM 568 C CA . PHE A 1 71 ? -6.391 -3.455 4.782 1.00 94.12 71 PHE A CA 1
ATOM 569 C C . PHE A 1 71 ? -6.504 -2.505 5.965 1.00 94.12 71 PHE A C 1
ATOM 571 O O . PHE A 1 71 ? -5.613 -1.700 6.247 1.00 94.12 71 PHE A O 1
ATOM 578 N N . SER A 1 72 ? -7.596 -2.686 6.699 1.00 90.88 72 SER A N 1
ATOM 579 C CA . SER A 1 72 ? -7.850 -2.057 7.983 1.00 90.88 72 SER A CA 1
ATOM 580 C C . SER A 1 72 ? -8.512 -3.042 8.937 1.00 90.88 72 SER A C 1
ATOM 582 O O . SER A 1 72 ? -9.506 -3.671 8.586 1.00 90.88 72 SER A O 1
ATOM 584 N N . LEU A 1 73 ? -7.949 -3.197 10.135 1.00 86.19 73 LEU A N 1
ATOM 585 C CA . LEU A 1 73 ? -8.393 -4.170 11.144 1.00 86.19 73 LEU A CA 1
ATOM 586 C C . LEU A 1 73 ? -9.045 -3.508 12.370 1.00 86.19 73 LEU A C 1
ATOM 588 O O . LEU A 1 73 ? -9.235 -4.155 13.399 1.00 86.19 73 LEU A O 1
ATOM 592 N N . GLY A 1 74 ? -9.364 -2.213 12.293 1.00 79.06 74 GLY A N 1
ATOM 593 C CA . GLY A 1 74 ? -9.907 -1.480 13.439 1.00 79.06 74 GLY A CA 1
ATOM 594 C C . GLY A 1 74 ? -8.888 -1.349 14.578 1.00 79.06 74 GLY A C 1
ATOM 595 O O . GLY A 1 74 ? -7.677 -1.424 14.368 1.00 79.06 74 GLY A O 1
ATOM 596 N N . THR A 1 75 ? -9.379 -1.157 15.803 1.00 71.69 75 THR A N 1
ATOM 597 C CA . THR A 1 75 ? -8.545 -1.030 17.014 1.00 71.69 75 THR A CA 1
ATOM 598 C C . THR A 1 75 ? -8.073 -2.371 17.582 1.00 71.69 75 THR A C 1
ATOM 600 O O . THR A 1 75 ? -7.425 -2.405 18.629 1.00 71.69 75 THR A O 1
ATOM 603 N N . GLY A 1 76 ? -8.468 -3.489 16.959 1.00 63.72 76 GLY A N 1
ATOM 604 C CA . GLY A 1 76 ? -8.276 -4.844 17.485 1.00 63.72 76 GLY A CA 1
ATOM 605 C C . GLY A 1 76 ? -9.046 -5.148 18.779 1.00 63.72 76 GLY A C 1
ATOM 606 O O . GLY A 1 76 ? -9.005 -6.279 19.252 1.00 63.72 76 GLY A O 1
ATOM 607 N N . ARG A 1 77 ? -9.740 -4.158 19.358 1.00 61.34 77 ARG A N 1
ATOM 608 C CA . ARG A 1 77 ? -10.538 -4.279 20.589 1.00 61.34 77 ARG A CA 1
ATOM 609 C C . ARG A 1 77 ? -12.033 -4.355 20.313 1.00 61.34 77 ARG A C 1
ATOM 611 O O . ARG A 1 77 ? -12.774 -4.884 21.134 1.00 61.34 77 ARG A O 1
ATOM 618 N N . ASP A 1 78 ? -12.457 -3.818 19.174 1.00 57.12 78 ASP A N 1
ATOM 619 C CA . ASP A 1 78 ? -13.857 -3.742 18.792 1.00 57.12 78 ASP A CA 1
ATOM 620 C C . ASP A 1 78 ? -14.147 -4.725 17.653 1.00 57.12 78 ASP A C 1
ATOM 622 O O . ASP A 1 78 ? -13.797 -4.478 16.500 1.00 57.12 78 ASP A O 1
ATOM 626 N N . LEU A 1 79 ? -14.749 -5.866 17.999 1.00 58.53 79 LEU A N 1
ATOM 627 C CA . LEU A 1 79 ? -15.155 -6.908 17.048 1.00 58.53 79 LEU A CA 1
ATO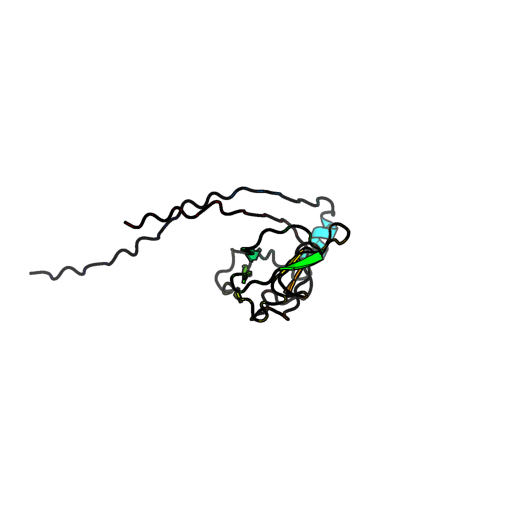M 628 C C . LEU A 1 79 ? -16.385 -6.500 16.215 1.00 58.53 79 LEU A C 1
ATOM 630 O O . LEU A 1 79 ? -16.767 -7.236 15.311 1.00 58.53 79 LEU A O 1
ATOM 634 N N . GLN A 1 80 ? -17.014 -5.360 16.531 1.00 57.56 80 GLN A N 1
ATOM 635 C CA . GLN A 1 80 ? -18.189 -4.847 15.819 1.00 57.56 80 GLN A CA 1
ATOM 636 C C . GLN A 1 80 ? -17.827 -4.189 14.482 1.00 57.56 80 GLN A C 1
ATOM 638 O O . GLN A 1 80 ? -18.656 -4.147 13.576 1.00 57.56 80 GLN A O 1
ATOM 643 N N . ASN A 1 81 ? -16.597 -3.684 14.339 1.00 66.50 81 ASN A N 1
ATOM 644 C CA . ASN A 1 81 ? -16.125 -3.139 13.072 1.00 66.50 81 ASN A CA 1
ATOM 645 C C . ASN A 1 81 ? -15.523 -4.262 12.230 1.00 66.50 81 ASN A C 1
ATOM 647 O O . ASN A 1 81 ? -14.521 -4.871 12.611 1.00 66.50 81 ASN A O 1
ATOM 651 N N . GLU A 1 82 ? -16.129 -4.527 11.075 1.00 74.50 82 GLU A N 1
ATOM 652 C CA . GLU A 1 82 ? -15.624 -5.549 10.167 1.00 74.50 82 GLU A CA 1
ATOM 653 C C . GLU A 1 82 ? -14.238 -5.170 9.621 1.00 74.50 82 GLU A C 1
ATOM 655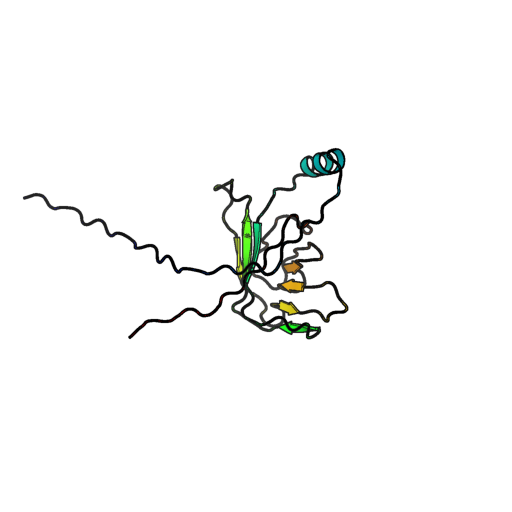 O O . GLU A 1 82 ? -14.029 -4.035 9.175 1.00 74.50 82 GLU A O 1
ATOM 660 N N . PRO A 1 83 ? -13.287 -6.122 9.596 1.00 88.00 83 PRO A N 1
ATOM 661 C CA . PRO A 1 83 ? -12.048 -5.970 8.853 1.00 88.00 83 PRO A CA 1
ATOM 662 C C . PRO A 1 83 ? -12.319 -5.585 7.397 1.00 88.00 83 PRO A C 1
ATOM 664 O O . PRO A 1 83 ? -13.084 -6.244 6.689 1.00 88.00 83 PRO A O 1
ATOM 667 N N . ILE A 1 84 ? -11.641 -4.546 6.919 1.00 92.56 84 ILE A N 1
ATOM 668 C CA . ILE A 1 84 ? -11.711 -4.128 5.523 1.00 92.56 84 ILE A CA 1
ATOM 669 C C . ILE A 1 84 ? -10.497 -4.688 4.799 1.00 92.56 84 ILE A C 1
ATOM 671 O O . ILE A 1 84 ? -9.356 -4.430 5.181 1.00 92.56 84 ILE A O 1
ATOM 675 N N . LEU A 1 85 ? -10.755 -5.417 3.719 1.00 95.12 85 LEU A N 1
ATOM 676 C CA . LEU A 1 85 ? -9.765 -5.800 2.722 1.00 95.12 85 LEU A CA 1
ATOM 677 C C . LEU A 1 85 ? -10.128 -5.111 1.408 1.00 95.12 85 LEU A C 1
ATOM 679 O O . LEU A 1 85 ? -11.265 -5.223 0.948 1.00 95.12 85 LEU A O 1
ATOM 683 N N . SER A 1 86 ? -9.166 -4.414 0.817 1.00 97.62 86 SER A N 1
ATOM 684 C CA . SER A 1 86 ? -9.324 -3.667 -0.426 1.00 97.62 86 SER A CA 1
ATOM 685 C C . SER A 1 86 ? -8.270 -4.144 -1.419 1.00 97.62 86 SER A C 1
ATOM 687 O O . SER A 1 86 ? -7.069 -4.064 -1.138 1.00 97.62 86 SER A O 1
ATOM 689 N N . ARG A 1 87 ? -8.702 -4.711 -2.548 1.00 98.44 87 ARG A N 1
ATOM 690 C CA . ARG A 1 87 ? -7.792 -5.208 -3.587 1.00 98.44 87 ARG A CA 1
ATOM 691 C C . ARG A 1 87 ? -7.547 -4.136 -4.640 1.00 98.44 87 ARG A C 1
ATOM 693 O O . ARG A 1 87 ? -8.239 -3.120 -4.688 1.00 98.44 87 ARG A O 1
ATOM 700 N N . VAL A 1 88 ? -6.532 -4.367 -5.461 1.00 98.44 88 VAL A N 1
ATOM 701 C CA . VAL A 1 88 ? -6.183 -3.490 -6.577 1.00 98.44 88 VAL A CA 1
ATOM 702 C C . VAL A 1 88 ? -7.309 -3.480 -7.614 1.00 98.44 88 VAL A C 1
ATOM 704 O O . VAL A 1 88 ? -7.631 -4.517 -8.190 1.00 98.44 88 VAL A O 1
ATOM 707 N N . ALA A 1 89 ? -7.842 -2.295 -7.898 1.00 98.50 89 ALA A N 1
ATOM 708 C CA . ALA A 1 89 ? -8.742 -2.037 -9.017 1.00 98.50 89 ALA A CA 1
ATOM 709 C C . ALA A 1 89 ? -7.969 -1.586 -10.272 1.00 98.50 89 ALA A C 1
ATOM 711 O O . ALA A 1 89 ? -8.331 -1.967 -11.385 1.00 98.50 89 ALA A O 1
ATOM 712 N N . ASN A 1 90 ? -6.881 -0.825 -10.095 1.00 98.25 90 ASN A N 1
ATOM 713 C CA . ASN A 1 90 ? -6.008 -0.352 -11.170 1.00 98.25 90 ASN A CA 1
ATOM 714 C C . ASN A 1 90 ? -4.569 -0.891 -11.013 1.00 98.25 90 ASN A C 1
ATOM 716 O O . ASN A 1 90 ? -3.759 -0.313 -10.283 1.00 98.25 90 ASN A O 1
ATOM 720 N N . PRO A 1 91 ? -4.214 -1.987 -11.708 1.00 97.94 91 PRO A N 1
ATOM 721 C CA . PRO A 1 91 ? -2.903 -2.625 -11.576 1.00 97.94 91 PRO A CA 1
ATOM 722 C C . PRO A 1 91 ? -1.728 -1.755 -11.999 1.00 97.94 91 PRO A C 1
ATOM 724 O O . PRO A 1 91 ? -0.647 -1.901 -11.433 1.00 97.94 91 PRO A O 1
ATOM 727 N N . GLU A 1 92 ? -1.937 -0.849 -12.955 1.00 98.00 92 GLU A N 1
ATOM 728 C CA . GLU A 1 92 ? -0.897 0.040 -13.484 1.00 98.00 92 GLU A CA 1
ATOM 729 C C . GLU A 1 92 ? -0.422 1.066 -12.448 1.00 98.00 92 GLU A C 1
ATOM 731 O O . GLU A 1 92 ? 0.677 1.599 -12.563 1.00 98.00 92 GLU A O 1
ATOM 736 N N . GLN A 1 93 ? -1.232 1.327 -11.416 1.00 96.44 93 GLN A N 1
ATOM 737 C CA . GLN A 1 93 ? -0.927 2.272 -10.340 1.00 96.44 93 GLN A CA 1
ATOM 738 C C . GLN A 1 93 ? -0.980 1.611 -8.958 1.00 96.44 93 GLN A C 1
ATOM 740 O O . GLN A 1 93 ? -1.142 2.279 -7.945 1.00 96.44 93 GLN A O 1
ATOM 745 N N . ALA A 1 94 ? -0.802 0.290 -8.884 1.00 97.00 94 ALA A N 1
ATOM 746 C CA . ALA A 1 94 ? -0.967 -0.450 -7.635 1.00 97.00 94 ALA A CA 1
ATOM 747 C C . ALA A 1 94 ? -0.005 0.005 -6.523 1.00 97.00 94 ALA A C 1
ATOM 749 O O . ALA A 1 94 ? -0.418 0.117 -5.367 1.00 97.00 94 ALA A O 1
ATOM 750 N N . ILE A 1 95 ? 1.262 0.276 -6.853 1.00 96.00 95 ILE A N 1
ATOM 751 C CA . ILE A 1 95 ? 2.301 0.643 -5.882 1.00 96.00 95 ILE A CA 1
ATOM 752 C C . ILE A 1 95 ? 3.077 1.862 -6.361 1.00 96.00 95 ILE A C 1
ATOM 754 O O . ILE A 1 95 ? 3.671 1.839 -7.440 1.00 96.00 95 ILE A O 1
ATOM 758 N N . ARG A 1 96 ? 3.143 2.883 -5.509 1.00 91.88 96 ARG A N 1
ATOM 759 C CA . ARG A 1 96 ? 3.919 4.099 -5.734 1.00 91.88 96 ARG A CA 1
ATOM 760 C C . ARG A 1 96 ? 5.315 3.948 -5.127 1.00 91.88 96 ARG A C 1
ATOM 762 O O . ARG A 1 96 ? 5.502 4.246 -3.949 1.00 91.88 96 ARG A O 1
ATOM 769 N N . ASP A 1 97 ? 6.280 3.481 -5.917 1.00 90.19 97 ASP A N 1
ATOM 770 C CA . ASP A 1 97 ? 7.678 3.279 -5.503 1.00 90.19 97 ASP A CA 1
ATOM 771 C C . ASP A 1 97 ? 8.522 4.517 -5.823 1.00 90.19 97 ASP A C 1
ATOM 773 O O . ASP A 1 97 ? 9.192 4.598 -6.854 1.00 90.19 97 ASP A O 1
ATOM 777 N N . CYS A 1 98 ? 8.443 5.536 -4.964 1.00 85.56 98 CYS A N 1
ATOM 778 C CA . CYS A 1 98 ? 9.110 6.801 -5.245 1.00 85.56 98 CYS A CA 1
ATOM 779 C C . CYS A 1 98 ? 10.638 6.710 -5.215 1.00 85.56 98 CYS A C 1
ATOM 781 O O . CYS A 1 98 ? 11.242 5.902 -4.508 1.00 85.56 98 CYS A O 1
ATOM 783 N N . ALA A 1 99 ? 11.261 7.606 -5.982 1.00 84.50 99 ALA A N 1
ATOM 784 C CA . ALA A 1 99 ? 12.699 7.808 -5.955 1.00 84.50 99 ALA A CA 1
ATOM 785 C C . ALA A 1 99 ? 13.152 8.279 -4.560 1.00 84.50 99 ALA A C 1
ATOM 787 O O . ALA A 1 99 ? 12.374 8.945 -3.873 1.00 84.50 99 ALA A O 1
ATOM 788 N N . PRO A 1 100 ? 14.416 8.035 -4.162 1.00 80.38 100 PRO A N 1
ATOM 789 C CA . PRO A 1 100 ? 14.903 8.327 -2.808 1.00 80.38 100 PRO A CA 1
ATOM 790 C C . PRO A 1 100 ? 14.794 9.794 -2.369 1.00 80.38 100 PRO A C 1
ATOM 792 O O . PRO A 1 100 ? 14.898 10.086 -1.184 1.00 80.38 100 PRO A O 1
ATOM 795 N N . ILE A 1 101 ? 14.620 10.721 -3.315 1.00 81.00 101 ILE A N 1
ATOM 796 C CA . ILE A 1 101 ? 14.455 12.154 -3.045 1.00 81.00 101 ILE A CA 1
ATOM 797 C C . ILE A 1 101 ? 13.048 12.515 -2.531 1.00 81.00 101 ILE A C 1
ATOM 799 O O . ILE A 1 101 ? 12.843 13.627 -2.052 1.00 81.00 101 ILE A O 1
ATOM 803 N N . TYR A 1 102 ? 12.077 11.602 -2.633 1.00 77.44 102 TYR A N 1
ATOM 804 C CA . TYR A 1 102 ? 10.702 11.827 -2.196 1.00 77.44 102 TYR A CA 1
ATOM 805 C C . TYR A 1 102 ? 10.324 10.898 -1.040 1.00 77.44 102 TYR A C 1
ATOM 807 O O . TYR A 1 102 ? 10.500 9.684 -1.123 1.00 77.44 102 TYR A O 1
ATOM 815 N N . ASP A 1 103 ? 9.667 11.450 -0.021 1.00 69.12 103 ASP A N 1
ATOM 816 C CA . ASP A 1 103 ? 9.119 10.699 1.118 1.00 69.12 103 ASP A CA 1
ATOM 817 C C . ASP A 1 103 ? 7.763 10.028 0.799 1.00 69.12 103 ASP A C 1
ATOM 819 O O . ASP A 1 103 ? 6.875 9.942 1.649 1.00 69.12 103 ASP A O 1
ATOM 823 N N . CYS A 1 104 ? 7.576 9.539 -0.433 1.00 71.94 104 CYS A N 1
ATOM 824 C CA . CYS A 1 104 ? 6.342 8.874 -0.850 1.00 71.94 104 CYS A CA 1
ATOM 825 C C . CYS A 1 104 ? 6.539 7.366 -1.044 1.00 71.94 104 CYS A C 1
ATOM 827 O O . CYS A 1 104 ? 7.069 6.880 -2.031 1.00 71.94 104 CYS A O 1
ATOM 829 N N . VAL A 1 105 ? 6.074 6.587 -0.078 1.00 82.19 105 VAL A N 1
ATOM 830 C CA . VAL A 1 105 ? 6.016 5.124 -0.167 1.00 82.19 105 VAL A CA 1
ATOM 831 C C . VAL A 1 105 ? 4.576 4.747 0.116 1.00 82.19 105 VAL A C 1
ATOM 833 O O . VAL A 1 105 ? 4.049 5.066 1.188 1.00 82.19 105 VAL A O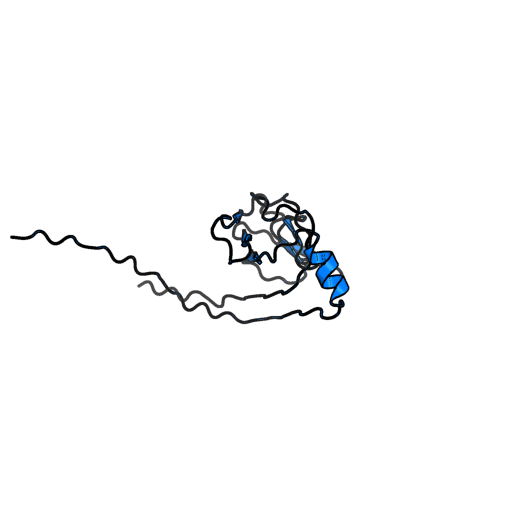 1
ATOM 836 N N . GLY A 1 106 ? 3.915 4.120 -0.853 1.00 91.25 106 GLY A N 1
ATOM 837 C CA . GLY A 1 106 ? 2.502 3.821 -0.695 1.00 91.25 106 GLY A CA 1
ATOM 838 C C . GLY A 1 106 ? 1.869 2.938 -1.757 1.00 91.25 106 GLY A C 1
ATOM 839 O O . GLY A 1 106 ? 2.486 2.524 -2.736 1.00 91.25 106 GLY A O 1
ATOM 840 N N . PHE A 1 107 ? 0.600 2.656 -1.522 1.00 96.06 107 PHE A N 1
ATOM 841 C CA . PHE A 1 107 ? -0.275 1.902 -2.402 1.00 96.06 107 PHE A CA 1
ATOM 842 C C . PHE A 1 107 ? -1.164 2.895 -3.147 1.00 96.06 107 PHE A C 1
ATOM 844 O O . PHE A 1 107 ? -1.689 3.823 -2.525 1.00 96.06 107 PHE A O 1
ATOM 851 N N . GLY A 1 108 ? -1.327 2.714 -4.456 1.00 95.44 108 GLY A N 1
ATOM 852 C CA . GLY A 1 108 ? -2.173 3.594 -5.258 1.00 95.44 108 GLY A CA 1
ATOM 853 C C . GLY A 1 108 ? -1.637 5.018 -5.408 1.00 95.44 108 GLY A C 1
ATOM 854 O O . GLY A 1 108 ? -0.601 5.402 -4.855 1.00 95.44 108 GLY A O 1
ATOM 855 N N . CYS A 1 109 ? -2.394 5.851 -6.114 1.00 92.69 109 CYS A N 1
ATOM 856 C CA . CYS A 1 109 ? -2.208 7.296 -6.216 1.00 92.69 109 CYS A CA 1
ATOM 857 C C . CYS A 1 109 ? -2.825 8.040 -5.021 1.00 92.69 109 CYS A C 1
ATOM 859 O O . CYS A 1 109 ? -3.506 9.062 -5.169 1.00 92.69 109 CYS A O 1
ATOM 861 N N . GLY A 1 110 ? -2.569 7.529 -3.818 1.00 89.94 110 GLY A N 1
ATOM 862 C CA . GLY A 1 110 ? -3.094 8.068 -2.567 1.00 89.94 110 GLY A CA 1
ATOM 863 C C . GLY A 1 110 ? -3.903 7.071 -1.754 1.00 89.94 110 GLY A C 1
ATOM 864 O O . GLY A 1 110 ? -4.239 7.397 -0.622 1.00 89.94 110 GLY A O 1
ATOM 865 N N . ASP A 1 111 ? -4.184 5.870 -2.270 1.00 95.25 111 ASP A N 1
ATOM 866 C CA . ASP A 1 111 ? -4.982 4.862 -1.562 1.00 95.25 111 ASP A CA 1
ATOM 867 C C . ASP A 1 111 ? -4.388 4.493 -0.203 1.00 95.25 111 ASP A C 1
ATOM 869 O O . ASP A 1 111 ? -5.133 4.281 0.746 1.00 95.25 111 ASP A O 1
ATOM 873 N N . LEU A 1 112 ? -3.060 4.476 -0.069 1.00 93.81 112 LEU A N 1
ATOM 874 C CA . LEU A 1 112 ? -2.389 4.477 1.229 1.00 93.81 112 LEU A CA 1
ATOM 875 C C . LEU A 1 112 ? -0.967 5.028 1.099 1.00 93.81 112 LEU A C 1
ATOM 877 O O . LEU A 1 112 ? -0.044 4.289 0.755 1.00 93.81 112 LEU A O 1
ATOM 881 N N . HIS A 1 113 ? -0.757 6.303 1.424 1.00 90.00 113 HIS A N 1
ATOM 882 C CA . HIS A 1 113 ? 0.584 6.852 1.621 1.00 90.00 113 HIS A CA 1
ATOM 883 C C . HIS A 1 113 ? 1.023 6.624 3.063 1.00 90.00 113 HIS A C 1
ATOM 885 O O . HIS A 1 113 ? 0.511 7.244 3.996 1.00 90.00 113 HIS A O 1
ATOM 891 N N . ILE A 1 114 ? 2.003 5.739 3.240 1.00 83.69 114 ILE A N 1
ATOM 892 C CA . ILE A 1 114 ? 2.417 5.279 4.564 1.00 83.69 114 ILE A CA 1
ATOM 893 C C . ILE A 1 114 ? 3.044 6.441 5.336 1.00 83.69 114 ILE A C 1
ATOM 895 O O . ILE A 1 114 ? 2.573 6.772 6.415 1.00 83.69 114 ILE A O 1
ATOM 899 N N . ILE A 1 115 ? 4.071 7.087 4.775 1.00 80.31 115 ILE A N 1
ATOM 900 C CA . ILE A 1 115 ? 4.876 8.098 5.482 1.00 80.31 115 ILE A CA 1
ATOM 901 C C . ILE A 1 115 ? 4.164 9.450 5.597 1.00 80.31 115 ILE A C 1
ATOM 903 O O . ILE A 1 115 ? 4.185 10.055 6.670 1.00 80.31 115 ILE A O 1
ATOM 907 N N . GLU A 1 116 ? 3.522 9.908 4.518 1.00 82.31 116 GLU A N 1
ATOM 908 C CA . GLU A 1 116 ? 2.752 11.161 4.506 1.00 82.31 116 GLU A CA 1
ATOM 909 C C . GLU A 1 116 ? 1.499 11.081 5.388 1.00 82.31 116 GLU A C 1
ATOM 911 O O . GLU A 1 116 ? 1.009 12.110 5.847 1.00 82.31 116 GLU A O 1
ATOM 916 N N . GLY A 1 117 ? 0.995 9.869 5.650 1.00 84.69 117 GLY A N 1
ATOM 917 C CA . GLY A 1 117 ? -0.184 9.669 6.479 1.00 84.69 117 GLY A CA 1
ATOM 918 C C . GLY A 1 117 ? -1.465 10.103 5.776 1.00 84.69 117 GLY A C 1
ATOM 919 O O . GLY A 1 117 ? -2.251 10.857 6.346 1.00 84.69 117 GLY A O 1
ATOM 920 N N . SER A 1 118 ? -1.676 9.662 4.535 1.00 88.19 118 SER A N 1
ATOM 921 C CA . SER A 1 118 ? -2.897 9.957 3.777 1.00 88.19 118 SER A CA 1
ATOM 922 C C . SER A 1 118 ? -3.494 8.711 3.123 1.00 88.19 118 SER A C 1
ATOM 924 O O . SER A 1 118 ? -2.790 7.747 2.814 1.00 88.19 118 SER A O 1
ATOM 926 N N . CYS A 1 119 ? -4.818 8.710 2.974 1.00 91.62 119 CYS A N 1
ATOM 927 C CA . CYS A 1 119 ? -5.596 7.619 2.392 1.00 91.62 119 CYS A CA 1
ATOM 928 C C . CYS A 1 119 ? -6.776 8.208 1.616 1.00 91.62 119 CYS A C 1
ATOM 930 O O . CYS A 1 119 ? -7.693 8.787 2.193 1.00 91.62 119 CYS A O 1
ATOM 932 N N . VAL A 1 120 ? -6.739 8.093 0.295 1.00 93.50 120 VAL A N 1
ATOM 933 C CA . VAL A 1 120 ? -7.774 8.556 -0.627 1.00 93.50 120 VAL A CA 1
ATOM 934 C C . VAL A 1 120 ? -7.922 7.492 -1.700 1.00 93.50 120 VAL A C 1
ATOM 936 O O . VAL A 1 120 ? -7.021 7.308 -2.516 1.00 93.50 120 VAL A O 1
ATOM 939 N N . ARG A 1 121 ? -9.056 6.789 -1.698 1.00 95.31 121 ARG A N 1
ATOM 940 C CA . ARG A 1 121 ? -9.301 5.682 -2.622 1.00 95.31 121 ARG A CA 1
ATOM 941 C C . ARG A 1 121 ? -9.351 6.170 -4.072 1.00 95.31 121 ARG A C 1
ATOM 943 O O . ARG A 1 121 ? -10.158 7.037 -4.410 1.00 95.31 121 ARG A O 1
ATOM 950 N N . LYS A 1 122 ? -8.533 5.565 -4.931 1.00 95.62 122 LYS A N 1
ATOM 951 C CA . LYS A 1 122 ? -8.489 5.792 -6.381 1.00 95.62 122 LYS A CA 1
ATOM 952 C C . LYS A 1 122 ? -8.246 4.492 -7.138 1.00 95.62 122 LYS A C 1
ATOM 954 O O . LYS A 1 122 ? -9.033 4.154 -8.018 1.00 95.62 122 LYS A O 1
ATOM 959 N N . ASP A 1 123 ? -7.196 3.768 -6.761 1.00 98.06 123 ASP A N 1
ATOM 960 C CA . ASP A 1 123 ? -6.684 2.597 -7.478 1.00 98.06 123 ASP A CA 1
ATOM 961 C C . ASP A 1 123 ? -7.034 1.268 -6.802 1.00 98.06 123 ASP A C 1
ATOM 963 O O . ASP A 1 123 ? -6.759 0.199 -7.351 1.00 98.06 123 ASP A O 1
ATOM 967 N N . TYR A 1 124 ? -7.662 1.322 -5.627 1.00 98.19 124 TYR A N 1
ATOM 968 C CA . TYR A 1 124 ? -8.146 0.173 -4.874 1.00 98.19 124 TYR A CA 1
ATOM 969 C C . TYR A 1 124 ? -9.679 0.175 -4.762 1.00 98.19 124 TYR A C 1
ATOM 971 O O . TYR A 1 124 ? -10.361 1.198 -4.876 1.00 98.19 124 TYR A O 1
ATOM 979 N N . GLU A 1 125 ? -10.246 -1.012 -4.558 1.00 97.94 125 GLU A N 1
ATOM 980 C CA . GLU A 1 125 ? -11.694 -1.253 -4.607 1.00 97.94 125 GLU A CA 1
ATOM 981 C C . GLU A 1 125 ? -12.475 -0.526 -3.504 1.00 97.94 125 GLU A C 1
ATOM 983 O O . GLU A 1 125 ? -13.611 -0.104 -3.713 1.00 97.94 125 GLU A O 1
ATOM 988 N N . ARG A 1 126 ? -11.881 -0.384 -2.316 1.00 95.19 126 ARG A N 1
ATOM 989 C CA . ARG A 1 126 ? -12.545 0.088 -1.092 1.00 95.19 126 ARG A CA 1
ATOM 990 C C . ARG A 1 126 ? -11.697 1.093 -0.319 1.00 95.19 126 ARG A C 1
ATOM 992 O O . ARG A 1 126 ? -10.472 0.987 -0.275 1.00 95.19 126 ARG A O 1
ATOM 999 N N . GLU A 1 127 ? -12.378 2.030 0.333 1.00 93.06 127 GLU A N 1
ATOM 1000 C CA . GLU A 1 127 ? -11.792 2.890 1.360 1.00 93.06 127 GLU A CA 1
ATOM 1001 C C . GLU A 1 127 ? -11.523 2.048 2.607 1.00 93.06 127 GLU A C 1
ATOM 1003 O O . GLU A 1 127 ? -12.341 1.203 2.972 1.00 93.06 127 GLU A O 1
ATOM 1008 N N . ILE A 1 128 ? -10.366 2.251 3.239 1.00 91.50 128 ILE A N 1
ATOM 1009 C CA . ILE A 1 128 ? -9.953 1.482 4.423 1.00 91.50 128 ILE A CA 1
ATOM 1010 C C . ILE A 1 128 ? -10.006 2.295 5.723 1.00 91.50 128 ILE A C 1
ATOM 1012 O O . ILE A 1 128 ? -9.941 1.717 6.810 1.00 91.50 128 ILE A O 1
ATOM 1016 N N . ILE A 1 129 ? -10.143 3.619 5.622 1.00 87.50 129 ILE A N 1
ATOM 1017 C CA . ILE A 1 129 ? -10.347 4.532 6.749 1.00 87.50 129 ILE A CA 1
ATOM 1018 C C . ILE A 1 129 ? -11.371 5.611 6.380 1.00 87.50 129 ILE A C 1
ATOM 1020 O O . ILE A 1 129 ? -11.435 6.041 5.235 1.00 87.50 129 ILE A O 1
ATOM 1024 N N . ASN A 1 130 ? -12.133 6.085 7.370 1.00 81.56 130 ASN A N 1
ATOM 1025 C CA . ASN A 1 130 ? -13.162 7.126 7.199 1.00 81.56 130 ASN A CA 1
ATOM 1026 C C . ASN A 1 130 ? -12.591 8.562 7.235 1.00 81.56 130 ASN A C 1
ATOM 1028 O O . ASN A 1 130 ? -13.332 9.531 7.379 1.00 81.56 130 ASN A O 1
ATOM 1032 N N . SER A 1 131 ? -11.267 8.706 7.167 1.00 78.88 131 SER A N 1
ATOM 1033 C CA . SER A 1 131 ? -10.539 9.977 7.191 1.00 78.88 131 SER A CA 1
ATOM 1034 C C . SER A 1 131 ? -9.565 10.001 6.024 1.00 78.88 131 SER A C 1
ATOM 1036 O O . SER A 1 131 ? -9.022 8.968 5.655 1.00 78.88 131 SER A O 1
ATOM 1038 N N . THR A 1 132 ? -9.276 11.174 5.473 1.00 83.25 132 THR A N 1
ATOM 1039 C CA . THR A 1 132 ? -8.281 11.302 4.399 1.00 83.25 132 THR A CA 1
ATOM 1040 C C . THR A 1 132 ? -6.844 11.359 4.912 1.00 83.25 132 THR A C 1
ATOM 1042 O O . THR A 1 132 ? -5.906 11.158 4.140 1.00 83.25 132 THR A O 1
ATOM 1045 N N . ILE A 1 133 ? -6.659 11.624 6.210 1.00 83.50 133 ILE A N 1
ATOM 1046 C CA . ILE A 1 133 ? -5.355 11.788 6.861 1.00 83.50 133 ILE A CA 1
ATOM 1047 C C . ILE A 1 133 ? -5.261 10.984 8.160 1.00 83.50 133 ILE A C 1
ATOM 1049 O O . ILE A 1 133 ? -6.250 10.813 8.878 1.00 83.50 133 ILE A O 1
ATOM 1053 N N . PHE A 1 134 ? -4.054 10.525 8.486 1.00 82.44 134 PHE A N 1
ATOM 1054 C CA . PHE A 1 134 ? -3.729 9.827 9.727 1.00 82.44 134 PHE A CA 1
ATOM 1055 C C . PHE A 1 134 ? -2.300 10.143 10.187 1.00 82.44 134 PHE A C 1
ATOM 1057 O O . PHE A 1 134 ? -1.472 10.656 9.444 1.00 82.44 134 PHE A O 1
ATOM 1064 N N . THR A 1 135 ? -1.991 9.843 11.449 1.00 79.44 135 THR A N 1
ATOM 1065 C CA . THR A 1 135 ? -0.622 9.919 11.977 1.00 79.44 135 THR A CA 1
ATOM 1066 C C . THR A 1 135 ? -0.151 8.522 12.345 1.00 79.44 135 THR A C 1
ATOM 1068 O O . THR A 1 135 ? -0.847 7.802 13.055 1.00 79.44 135 THR A O 1
ATOM 1071 N N . ILE A 1 136 ? 1.046 8.145 11.897 1.00 77.31 136 ILE A N 1
ATOM 1072 C CA . ILE A 1 136 ? 1.659 6.882 12.310 1.00 77.31 136 ILE A CA 1
ATOM 1073 C C . ILE A 1 136 ? 2.108 6.998 13.767 1.00 77.31 136 ILE A C 1
ATOM 1075 O O . ILE A 1 136 ? 2.981 7.805 14.089 1.00 77.31 136 ILE A O 1
ATOM 1079 N N . LEU A 1 137 ? 1.553 6.147 14.628 1.00 75.81 137 LEU A N 1
ATOM 1080 C CA . LEU A 1 137 ? 2.063 5.928 15.984 1.00 75.81 137 LEU A CA 1
ATOM 1081 C C . LEU A 1 137 ? 3.166 4.868 15.994 1.00 75.81 137 LEU A C 1
ATOM 1083 O O . LEU A 1 137 ? 4.176 5.011 16.677 1.00 75.81 137 LEU A O 1
ATOM 1087 N N . GLN A 1 138 ? 2.979 3.815 15.197 1.00 75.00 138 GLN A N 1
ATOM 1088 C CA . GLN A 1 138 ? 3.915 2.712 15.069 1.00 75.00 138 GLN A CA 1
ATOM 1089 C C . GLN A 1 138 ? 3.855 2.140 13.652 1.00 75.00 138 GLN A C 1
ATOM 1091 O O . GLN A 1 138 ? 2.778 1.875 13.126 1.00 75.00 138 GLN A O 1
ATOM 1096 N N . LEU A 1 139 ? 5.023 1.912 13.050 1.00 77.19 139 LEU A N 1
ATOM 1097 C CA . LEU A 1 139 ? 5.164 1.213 11.772 1.00 77.19 139 LEU A CA 1
ATOM 1098 C C . LEU A 1 139 ? 5.893 -0.112 11.991 1.00 77.19 139 LEU A C 1
ATOM 1100 O O . LEU A 1 139 ? 6.890 -0.158 12.715 1.00 77.19 139 LEU A O 1
ATOM 1104 N N . LYS A 1 140 ? 5.401 -1.176 11.351 1.00 77.81 140 LYS A N 1
ATOM 1105 C CA . LYS A 1 140 ? 6.037 -2.495 11.309 1.00 77.81 140 LYS A CA 1
ATOM 1106 C C . LYS A 1 140 ? 6.044 -2.998 9.870 1.00 77.81 140 LYS A C 1
ATOM 1108 O O . LYS A 1 140 ? 4.988 -3.205 9.286 1.00 77.81 140 LYS A O 1
ATOM 1113 N N . ILE A 1 141 ? 7.235 -3.225 9.323 1.00 74.50 141 ILE A N 1
ATOM 1114 C CA . ILE A 1 141 ? 7.419 -3.833 7.999 1.00 74.50 141 ILE A CA 1
ATOM 1115 C C . ILE A 1 141 ? 7.795 -5.302 8.191 1.00 74.50 141 ILE A C 1
ATOM 1117 O O . ILE A 1 141 ? 8.661 -5.622 9.011 1.00 74.50 141 ILE A O 1
ATOM 1121 N N . LEU A 1 142 ? 7.124 -6.174 7.440 1.00 75.31 142 LEU A N 1
ATOM 1122 C CA . LEU A 1 142 ? 7.250 -7.626 7.499 1.00 75.31 142 LEU A CA 1
ATOM 1123 C C . LEU A 1 142 ? 7.632 -8.152 6.115 1.00 75.31 142 LEU A C 1
ATOM 1125 O O . LEU A 1 142 ? 7.018 -7.773 5.120 1.00 75.31 142 LEU A O 1
ATOM 1129 N N . LYS A 1 143 ? 8.629 -9.037 6.051 1.00 70.00 143 LYS A N 1
ATOM 1130 C CA . LYS A 1 143 ? 9.004 -9.747 4.822 1.00 70.00 143 LYS A CA 1
ATOM 1131 C C . LYS A 1 143 ? 8.745 -11.235 5.002 1.00 70.00 143 LYS A C 1
ATOM 1133 O O . LYS A 1 143 ? 9.297 -11.840 5.914 1.00 70.00 143 LYS A O 1
ATOM 1138 N N . PHE A 1 144 ? 7.953 -11.809 4.105 1.00 65.12 144 PHE A N 1
ATOM 1139 C CA . PHE A 1 144 ? 7.728 -13.249 4.040 1.00 65.12 144 PHE A CA 1
ATOM 1140 C C . PHE A 1 144 ? 8.888 -13.904 3.276 1.00 65.12 144 PHE A C 1
ATOM 1142 O O . PHE A 1 144 ? 9.175 -13.532 2.137 1.00 65.12 144 PHE A O 1
ATOM 1149 N N . LEU A 1 145 ? 9.581 -14.858 3.897 1.00 52.34 145 LEU A N 1
ATOM 1150 C CA . LEU A 1 145 ? 10.600 -15.684 3.247 1.00 52.34 145 LEU A CA 1
ATOM 1151 C C . LEU A 1 145 ? 9.953 -17.033 2.904 1.00 52.34 145 LEU A C 1
ATOM 1153 O O . LEU A 1 145 ? 9.676 -17.791 3.816 1.00 52.34 145 LEU A O 1
ATOM 1157 N N . LYS A 1 146 ? 9.666 -17.260 1.608 1.00 49.72 146 LYS A N 1
ATOM 1158 C CA . LYS A 1 146 ? 9.151 -18.491 0.954 1.00 49.72 146 LYS A CA 1
ATOM 1159 C C . LYS A 1 146 ? 8.186 -19.388 1.762 1.00 49.72 146 LYS A C 1
ATOM 1161 O O . LYS A 1 146 ? 8.576 -20.046 2.718 1.00 49.72 146 LYS A O 1
ATOM 1166 N N . LEU A 1 147 ? 6.969 -19.568 1.235 1.00 47.81 147 LEU A N 1
ATOM 1167 C CA . LEU A 1 147 ? 6.167 -20.765 1.514 1.00 47.81 147 LEU A CA 1
ATOM 1168 C C . LEU A 1 147 ? 6.958 -21.996 1.028 1.00 47.81 147 LEU A C 1
ATOM 1170 O O . LEU A 1 147 ? 7.249 -22.110 -0.162 1.00 47.81 147 LEU A O 1
ATOM 1174 N N . LEU A 1 148 ? 7.332 -22.903 1.931 1.00 39.69 148 LEU A N 1
ATOM 1175 C CA . LEU A 1 148 ? 7.720 -24.262 1.552 1.00 39.69 148 LEU A CA 1
ATOM 1176 C C . LEU A 1 148 ? 6.443 -24.986 1.113 1.00 39.69 148 LEU A C 1
ATOM 1178 O O . LEU A 1 148 ? 5.650 -25.411 1.949 1.00 39.69 148 LEU A O 1
ATOM 1182 N N . GLU A 1 149 ? 6.221 -25.094 -0.195 1.00 43.59 149 GLU A N 1
ATOM 1183 C CA . GLU A 1 149 ? 5.231 -26.023 -0.736 1.00 43.59 149 GLU A CA 1
ATOM 1184 C C . GLU A 1 149 ? 5.736 -27.455 -0.512 1.00 43.59 149 GLU A C 1
ATOM 1186 O O . GLU A 1 149 ? 6.648 -27.915 -1.197 1.00 43.59 149 GLU A O 1
ATOM 1191 N N . PHE A 1 150 ? 5.157 -28.172 0.451 1.00 41.28 150 PHE A N 1
ATOM 1192 C CA . PHE A 1 150 ? 5.186 -29.633 0.451 1.00 41.28 150 PHE A CA 1
ATOM 1193 C C . PHE A 1 150 ? 3.846 -30.130 -0.080 1.00 41.28 150 PHE A C 1
ATOM 1195 O O . PHE A 1 150 ? 2.895 -30.307 0.675 1.00 41.28 150 PHE A O 1
ATOM 1202 N N . ILE A 1 151 ? 3.784 -30.351 -1.393 1.00 42.09 151 ILE A N 1
ATOM 1203 C CA . ILE A 1 151 ? 2.841 -31.299 -1.985 1.00 42.09 151 ILE A CA 1
ATOM 1204 C C . ILE A 1 151 ? 3.628 -32.184 -2.957 1.00 42.09 151 ILE A C 1
ATOM 1206 O O . ILE A 1 151 ? 3.914 -31.783 -4.085 1.00 42.09 151 ILE A O 1
ATOM 1210 N N . LYS A 1 152 ? 3.983 -33.384 -2.495 1.00 40.59 152 LYS A N 1
ATOM 1211 C CA . LYS A 1 152 ? 3.999 -34.619 -3.285 1.00 40.59 152 LYS A CA 1
ATOM 1212 C C . LYS A 1 152 ? 3.524 -35.753 -2.395 1.00 40.59 152 LYS A C 1
ATOM 1214 O O . LYS A 1 152 ? 3.980 -35.785 -1.231 1.00 40.59 152 LYS A O 1
#

Solvent-accessible surface area (backbone atoms only — not comparable to full-atom values): 9488 Å² total; per-residue (Å²): 139,82,85,78,80,85,76,83,79,79,78,78,84,78,73,88,76,67,76,48,78,76,51,74,53,74,83,81,86,70,56,76,62,62,47,50,66,41,61,77,58,81,65,72,74,56,49,66,53,69,50,69,89,68,84,83,76,43,77,53,42,59,49,69,39,67,83,30,36,38,35,17,49,44,61,78,76,53,84,84,55,75,68,39,78,20,45,45,67,32,35,73,39,30,25,34,31,34,30,88,93,48,78,50,47,31,33,18,89,33,39,34,27,61,73,74,18,33,32,43,65,72,20,36,73,46,73,62,62,101,47,58,62,55,78,83,71,69,52,78,47,73,57,84,76,74,87,83,84,85,84,131

Secondary structure (DSSP, 8-state):
-------------------EEEEE-------HHHHHHHHTTT-----EEEE-SSPP---SEEE--SS-EEEE-TTSS-TTSPPEEEEBS-GGGSEEE--TTS--EEETTTTEETTTTB---SSBSS-S-SSSB---S--EEEE---------

Sequence (152 aa):
MEKTRQKSEHAALVFPIEFKLISRGSRDGKTQQAFKDRCDKQGTEQLIGGYNPKQWNSSGQWLVTKDSFIFSLGTGRDLQNEPILSRVANPEQAIRDCAPIYDCVGFGCGDLHIIEGSCVRKDYEREIINSTIFTILQLKILKFLKLLEFIK